Protein AF-A0A2S9FYB4-F1 (afdb_monomer_lite)

Structure (mmCIF, N/CA/C/O backbone):
data_AF-A0A2S9FYB4-F1
#
_entry.id   AF-A0A2S9FYB4-F1
#
loop_
_atom_site.group_PDB
_atom_site.id
_atom_site.type_symbol
_atom_site.label_atom_id
_atom_site.label_alt_id
_atom_site.label_comp_id
_atom_site.label_asym_id
_atom_site.label_entity_id
_atom_site.label_seq_id
_atom_site.pdbx_PDB_ins_code
_atom_site.Cartn_x
_atom_site.Cartn_y
_atom_site.Cartn_z
_atom_site.occupancy
_atom_site.B_iso_or_equiv
_atom_site.auth_seq_id
_atom_site.auth_comp_id
_atom_site.auth_asym_id
_atom_site.auth_atom_id
_atom_site.pdbx_PDB_model_num
ATOM 1 N N . VAL A 1 1 ? -5.742 9.492 -4.234 1.00 86.88 1 VAL A N 1
ATOM 2 C CA . VAL A 1 1 ? -5.686 9.784 -2.781 1.00 86.88 1 VAL A CA 1
ATOM 3 C C . VAL A 1 1 ? -6.895 10.607 -2.355 1.00 86.88 1 VAL A C 1
ATOM 5 O O . VAL A 1 1 ? -7.692 10.070 -1.605 1.00 86.88 1 VAL A O 1
ATOM 8 N N . THR A 1 2 ? -7.103 11.814 -2.899 1.00 90.75 2 THR A N 1
ATOM 9 C CA . THR A 1 2 ? -8.240 12.704 -2.567 1.00 90.75 2 THR A CA 1
ATOM 10 C C . THR A 1 2 ? -9.601 12.006 -2.579 1.00 90.75 2 THR A C 1
ATOM 12 O O . THR A 1 2 ? -10.255 11.969 -1.549 1.00 90.75 2 THR A O 1
ATOM 15 N N . ALA A 1 3 ? -9.961 11.327 -3.674 1.00 92.62 3 ALA A N 1
ATOM 16 C CA . ALA A 1 3 ? -11.245 10.624 -3.772 1.00 92.62 3 ALA A CA 1
ATOM 17 C C . ALA A 1 3 ? -11.463 9.533 -2.697 1.00 92.62 3 ALA A C 1
ATOM 19 O O . ALA A 1 3 ? -12.594 9.283 -2.301 1.00 92.62 3 ALA A O 1
ATOM 20 N N . LEU A 1 4 ? -10.397 8.880 -2.209 1.00 94.12 4 LEU A N 1
ATOM 21 C CA . LEU A 1 4 ? -10.512 7.897 -1.121 1.00 94.12 4 LEU A CA 1
ATOM 22 C C . LEU A 1 4 ? -10.772 8.591 0.221 1.00 94.12 4 LEU A C 1
ATOM 24 O O . LEU A 1 4 ? -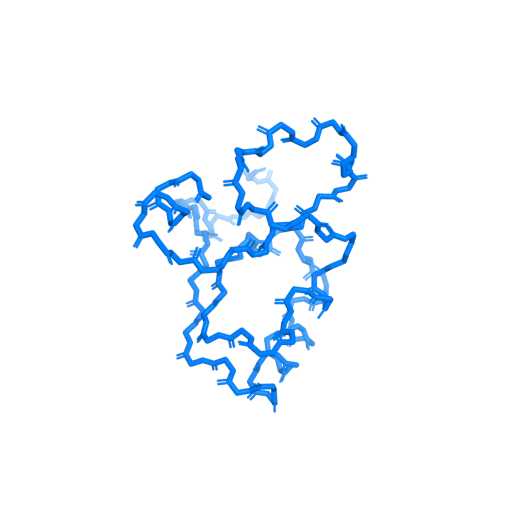11.611 8.132 0.990 1.00 94.12 4 LEU A O 1
ATOM 28 N N . ALA A 1 5 ? -10.079 9.702 0.479 1.00 93.81 5 ALA A N 1
ATOM 29 C CA . ALA A 1 5 ? -10.276 10.497 1.686 1.00 93.81 5 ALA A CA 1
ATOM 30 C C . ALA A 1 5 ? -11.673 11.148 1.712 1.00 93.81 5 ALA A C 1
ATOM 32 O O . ALA A 1 5 ? -12.357 11.091 2.728 1.00 93.81 5 ALA A O 1
ATOM 33 N N . GLU A 1 6 ? -12.142 11.685 0.582 1.00 92.81 6 GLU A N 1
ATOM 34 C CA . GLU A 1 6 ? -13.495 12.246 0.430 1.00 92.81 6 GLU A CA 1
ATOM 35 C C . GLU A 1 6 ? -14.596 11.192 0.612 1.00 92.81 6 GLU A C 1
ATOM 37 O O . GLU A 1 6 ? -15.670 11.500 1.121 1.00 92.81 6 GLU A O 1
ATOM 42 N N . ALA A 1 7 ? -14.318 9.934 0.260 1.00 94.19 7 ALA A N 1
ATOM 43 C CA . ALA A 1 7 ? -15.204 8.803 0.527 1.00 94.19 7 ALA A CA 1
ATOM 44 C C . ALA A 1 7 ? -15.168 8.318 1.994 1.00 94.19 7 ALA A C 1
ATOM 46 O O . ALA A 1 7 ? -15.828 7.334 2.326 1.00 94.19 7 ALA A O 1
ATOM 47 N N . GLY A 1 8 ? -14.398 8.973 2.871 1.00 94.44 8 GLY A N 1
ATOM 48 C CA . GLY A 1 8 ? -14.296 8.645 4.295 1.00 94.44 8 GLY A CA 1
ATOM 49 C C . GLY A 1 8 ? -13.348 7.490 4.626 1.00 94.44 8 GLY A C 1
ATOM 50 O O . GLY A 1 8 ? -13.378 6.982 5.746 1.00 94.44 8 GLY A O 1
ATOM 51 N N . ALA A 1 9 ? -12.505 7.050 3.685 1.00 95.25 9 ALA A N 1
ATOM 52 C CA . ALA A 1 9 ? -11.492 6.041 3.978 1.00 95.25 9 ALA A CA 1
ATOM 53 C C . ALA A 1 9 ? -10.350 6.631 4.822 1.00 95.25 9 ALA A C 1
ATOM 55 O O . ALA A 1 9 ? -9.930 7.768 4.612 1.00 95.25 9 ALA A O 1
ATOM 56 N N . SER A 1 10 ? -9.785 5.825 5.726 1.00 95.88 10 SER A N 1
ATOM 57 C CA . SER A 1 10 ? -8.487 6.129 6.335 1.00 95.88 10 SER A CA 1
ATOM 58 C C . SER A 1 10 ? -7.390 5.881 5.298 1.00 95.88 10 SER A C 1
ATOM 60 O O . SER A 1 10 ? -7.266 4.767 4.781 1.00 95.88 10 SER A O 1
ATOM 62 N N . VAL A 1 11 ? -6.634 6.922 4.938 1.00 96.50 11 VAL A N 1
ATOM 63 C CA . VAL A 1 11 ? -5.649 6.858 3.851 1.00 96.50 11 VAL A CA 1
ATOM 64 C C . VAL A 1 11 ? -4.259 7.194 4.367 1.00 96.50 11 VAL A C 1
ATOM 66 O O . VAL A 1 11 ? -4.032 8.293 4.865 1.00 96.50 11 VAL A O 1
ATOM 69 N N . ARG A 1 12 ? -3.314 6.277 4.143 1.00 97.06 12 ARG A N 1
ATOM 70 C CA . ARG A 1 12 ? -1.875 6.537 4.255 1.00 97.06 12 ARG A CA 1
ATOM 71 C C . ARG A 1 12 ? -1.264 6.702 2.873 1.00 97.06 12 ARG A C 1
ATOM 73 O O . ARG A 1 12 ? -1.441 5.843 2.009 1.00 97.06 12 ARG A O 1
ATOM 80 N N . ALA A 1 13 ? -0.545 7.797 2.662 1.00 96.25 13 ALA A N 1
ATOM 81 C CA . ALA A 1 13 ? 0.142 8.101 1.416 1.00 96.25 13 ALA A CA 1
ATOM 82 C C . ALA A 1 13 ? 1.652 8.198 1.646 1.00 96.25 13 ALA A C 1
ATOM 84 O O . ALA A 1 13 ? 2.125 8.971 2.477 1.00 96.25 13 ALA A O 1
ATOM 85 N N . VAL A 1 14 ? 2.414 7.418 0.881 1.00 95.06 14 VAL A N 1
ATOM 86 C CA . VAL A 1 14 ? 3.878 7.437 0.944 1.00 95.06 14 VAL A CA 1
ATOM 87 C C . VAL A 1 14 ? 4.395 8.651 0.182 1.00 95.06 14 VAL A C 1
ATOM 89 O O . VAL A 1 14 ? 4.049 8.848 -0.984 1.00 95.06 14 VAL A O 1
ATOM 92 N N . SER A 1 15 ? 5.257 9.446 0.812 1.00 93.56 15 SER A N 1
ATOM 93 C CA . SER A 1 15 ? 5.958 10.543 0.145 1.00 93.56 15 SER A CA 1
ATOM 94 C C . SER A 1 15 ? 7.415 10.610 0.579 1.00 93.56 15 SER A C 1
ATOM 96 O O . SER A 1 15 ? 7.732 10.567 1.764 1.00 93.56 15 SER A O 1
ATOM 98 N N . ARG A 1 16 ? 8.308 10.816 -0.395 1.00 91.12 16 ARG A N 1
ATOM 99 C CA . ARG A 1 16 ? 9.719 11.155 -0.136 1.00 91.12 16 ARG A CA 1
ATOM 100 C C . ARG A 1 16 ? 9.886 12.572 0.425 1.00 91.12 16 ARG A C 1
ATOM 102 O O . ARG A 1 16 ? 10.955 12.914 0.912 1.00 91.12 16 ARG A O 1
ATOM 109 N N . GLN A 1 17 ? 8.848 13.402 0.326 1.00 93.31 17 GLN A N 1
ATOM 110 C CA . GLN A 1 17 ? 8.830 14.792 0.773 1.00 93.31 17 GLN A CA 1
ATOM 111 C C . GLN A 1 17 ? 7.568 15.035 1.617 1.00 93.31 17 GLN A C 1
ATOM 113 O O . GLN A 1 17 ? 6.619 15.662 1.144 1.00 93.31 17 GLN A O 1
ATOM 118 N N . PRO A 1 18 ? 7.499 14.495 2.847 1.00 90.56 18 PRO A N 1
ATOM 119 C CA . PRO A 1 18 ? 6.264 14.489 3.630 1.00 90.56 18 PRO A CA 1
ATOM 120 C C . PRO A 1 18 ? 5.743 15.898 3.943 1.00 90.56 18 PRO A C 1
ATOM 122 O O . PRO A 1 18 ? 4.544 16.143 3.860 1.00 90.56 18 PRO A O 1
ATOM 125 N N . HIS A 1 19 ? 6.642 16.850 4.209 1.00 89.75 19 HIS A N 1
ATOM 126 C CA . HIS A 1 19 ? 6.287 18.230 4.561 1.00 89.75 19 HIS A CA 1
ATOM 127 C C . HIS A 1 19 ? 5.706 19.048 3.399 1.00 89.75 19 HIS A C 1
ATOM 129 O O . HIS A 1 19 ? 5.027 20.042 3.635 1.00 89.75 19 HIS A O 1
ATOM 135 N N . THR A 1 20 ? 5.964 18.646 2.153 1.00 93.88 20 THR A N 1
ATOM 136 C CA . THR A 1 20 ? 5.521 19.364 0.946 1.00 93.88 20 THR A CA 1
ATOM 137 C C . THR A 1 20 ? 4.617 18.510 0.060 1.00 93.88 20 THR A C 1
ATOM 139 O O . THR A 1 20 ? 4.374 18.864 -1.089 1.00 93.88 20 THR A O 1
ATOM 142 N N . ALA A 1 21 ? 4.111 17.384 0.572 1.00 91.12 21 ALA A N 1
ATOM 143 C CA . ALA A 1 21 ? 3.344 16.420 -0.215 1.00 91.12 21 ALA A CA 1
ATOM 144 C C . ALA A 1 21 ? 1.974 16.951 -0.684 1.00 91.12 21 ALA A C 1
ATOM 146 O O . ALA A 1 21 ? 1.400 16.409 -1.625 1.00 91.12 21 ALA A O 1
ATOM 147 N N . GLY A 1 22 ? 1.449 17.999 -0.038 1.00 92.94 22 GLY A N 1
ATOM 148 C CA . GLY A 1 22 ? 0.232 18.695 -0.473 1.00 92.94 22 GLY A CA 1
ATOM 149 C C .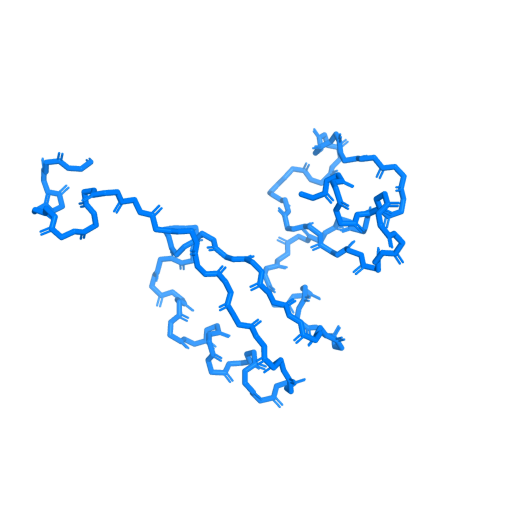 GLY A 1 22 ? -1.049 17.859 -0.398 1.00 92.94 22 GLY A C 1
ATOM 150 O O . GLY A 1 22 ? -2.027 18.188 -1.067 1.00 92.94 22 GLY A O 1
ATOM 151 N N . PHE A 1 23 ? -1.059 16.770 0.376 1.00 92.88 23 PHE A N 1
ATOM 152 C CA . PHE A 1 23 ? -2.264 15.968 0.568 1.00 92.88 23 PHE A CA 1
ATOM 153 C C . PHE A 1 23 ? -3.300 16.716 1.418 1.00 92.88 23 PHE A C 1
ATOM 155 O O . PHE A 1 23 ? -2.953 17.487 2.312 1.00 92.88 23 PHE A O 1
ATOM 162 N N . GLY A 1 24 ? -4.580 16.487 1.116 1.00 88.31 24 GLY A N 1
ATOM 163 C CA . GLY A 1 24 ? -5.696 17.082 1.848 1.00 88.31 24 GLY A CA 1
ATOM 164 C C . GLY A 1 24 ? -5.826 16.564 3.289 1.00 88.31 24 GLY A C 1
ATOM 165 O O . GLY A 1 24 ? -5.145 15.609 3.676 1.00 88.31 24 GLY A O 1
ATOM 166 N N . PRO A 1 25 ? -6.718 17.170 4.093 1.00 86.06 25 PRO A N 1
ATOM 167 C CA . PRO A 1 25 ? -6.969 16.731 5.464 1.00 86.06 25 PRO A CA 1
ATOM 168 C C . PRO A 1 25 ? -7.427 15.265 5.510 1.00 86.06 25 PRO A C 1
ATOM 170 O O . PRO A 1 25 ? -8.120 14.791 4.612 1.00 86.06 25 PRO A O 1
ATOM 173 N N . GLY A 1 26 ? -7.039 14.547 6.566 1.00 85.94 26 GLY A N 1
ATOM 174 C CA . GLY A 1 26 ? -7.391 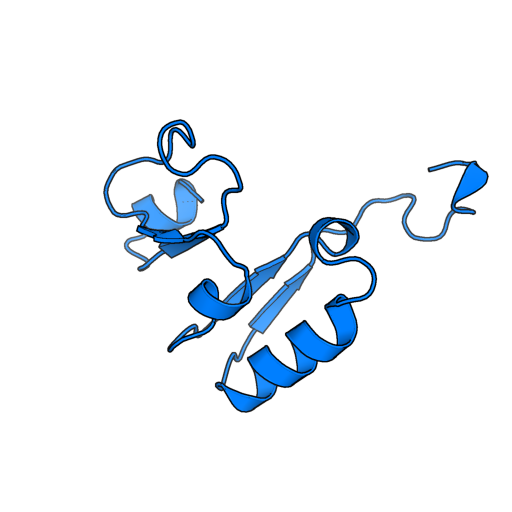13.133 6.756 1.00 85.94 26 GLY A CA 1
ATOM 175 C C . GLY A 1 26 ? -6.495 12.131 6.016 1.00 85.94 26 GLY A C 1
ATOM 176 O O . GLY A 1 26 ? -6.685 10.928 6.175 1.00 85.94 26 GLY A O 1
ATOM 177 N N . VAL A 1 27 ? -5.503 12.600 5.249 1.00 95.69 27 VAL A N 1
ATOM 178 C CA . VAL A 1 27 ? -4.446 11.751 4.682 1.00 95.69 27 VAL A CA 1
ATOM 179 C C . VAL A 1 27 ? -3.239 11.755 5.615 1.00 95.69 27 VAL A C 1
ATOM 181 O O . VAL A 1 27 ? -2.617 12.792 5.840 1.00 95.69 27 VAL A O 1
ATOM 184 N N . GLU A 1 28 ? -2.878 10.586 6.127 1.00 95.62 28 GLU A N 1
ATOM 185 C CA . GLU A 1 28 ? -1.637 10.392 6.869 1.00 95.62 28 GLU A CA 1
ATOM 186 C C . GLU A 1 28 ? -0.473 10.238 5.883 1.00 95.62 28 GLU A C 1
ATOM 188 O O . GLU A 1 28 ? -0.518 9.418 4.964 1.00 95.62 28 GLU A O 1
ATOM 193 N N . VAL A 1 29 ? 0.581 11.035 6.053 1.00 96.19 29 VAL A N 1
ATOM 194 C CA . VAL A 1 29 ? 1.763 10.971 5.188 1.00 96.19 29 VAL A CA 1
ATOM 195 C C . VAL A 1 29 ? 2.835 10.132 5.859 1.00 96.19 29 VAL A C 1
ATOM 197 O O . VAL A 1 29 ? 3.300 10.477 6.942 1.00 96.19 29 VAL A O 1
ATOM 200 N N . VAL A 1 30 ? 3.250 9.056 5.197 1.00 94.94 30 VAL A N 1
ATOM 201 C CA . VAL A 1 30 ? 4.284 8.140 5.694 1.00 94.94 30 VAL A CA 1
ATOM 202 C C . VAL A 1 30 ? 5.547 8.229 4.840 1.00 94.94 30 VAL A C 1
ATOM 204 O O . VAL A 1 30 ? 5.501 8.571 3.654 1.00 94.94 30 VAL A O 1
ATOM 207 N N . THR A 1 31 ? 6.696 7.936 5.442 1.00 91.81 31 THR A N 1
ATOM 208 C CA . THR A 1 31 ? 8.015 8.081 4.805 1.00 91.81 31 THR A CA 1
ATOM 209 C C . THR A 1 31 ? 8.499 6.807 4.119 1.00 91.81 31 THR A C 1
ATOM 211 O O . THR A 1 31 ? 9.378 6.885 3.261 1.00 91.81 31 THR A O 1
ATOM 214 N N . SER A 1 32 ? 7.914 5.647 4.433 1.00 91.69 32 SER A N 1
ATOM 215 C CA . SER A 1 32 ? 8.217 4.385 3.759 1.00 91.69 32 SER A CA 1
ATOM 216 C C . SER A 1 32 ? 6.960 3.625 3.342 1.00 91.69 32 SER A C 1
ATOM 218 O O . SER A 1 32 ? 5.885 3.761 3.928 1.00 91.69 32 SER A O 1
ATOM 220 N N . ALA A 1 33 ? 7.100 2.781 2.317 1.00 92.50 33 ALA A N 1
ATOM 221 C CA . ALA A 1 33 ? 6.014 1.915 1.872 1.00 92.50 33 ALA A CA 1
ATOM 222 C C . ALA A 1 33 ? 5.615 0.891 2.946 1.00 92.50 33 ALA A C 1
ATOM 224 O O . ALA A 1 33 ? 4.432 0.584 3.081 1.00 92.50 33 ALA A O 1
ATOM 225 N N . ARG A 1 34 ? 6.579 0.396 3.738 1.00 92.44 34 ARG A N 1
ATOM 226 C CA . ARG A 1 34 ? 6.311 -0.577 4.807 1.00 92.44 34 ARG A CA 1
ATOM 227 C C . ARG A 1 34 ? 5.479 0.023 5.938 1.00 92.44 34 ARG A C 1
ATOM 229 O O . ARG A 1 34 ? 4.580 -0.659 6.418 1.00 92.44 34 ARG A O 1
ATOM 236 N N . ASP A 1 35 ? 5.702 1.287 6.290 1.00 92.44 35 ASP A N 1
ATOM 237 C CA . ASP A 1 35 ? 4.894 1.977 7.310 1.00 92.44 35 ASP A CA 1
ATOM 238 C C . ASP A 1 35 ? 3.423 2.094 6.882 1.00 92.44 35 ASP A C 1
ATOM 240 O O . ASP A 1 35 ? 2.514 2.027 7.706 1.00 92.44 35 ASP A O 1
ATOM 244 N N . GLY A 1 36 ? 3.170 2.188 5.572 1.00 93.12 36 GLY A N 1
ATOM 245 C CA . GLY A 1 36 ? 1.818 2.236 5.017 1.00 93.12 36 GLY A CA 1
ATOM 246 C C . GLY A 1 36 ? 1.021 0.930 5.141 1.00 93.12 36 GLY A C 1
ATOM 247 O O . GLY A 1 36 ? -0.208 0.975 5.021 1.00 93.12 36 GLY A O 1
ATOM 248 N N . LEU A 1 37 ? 1.682 -0.213 5.379 1.00 94.88 37 LEU A N 1
ATOM 249 C CA . LEU A 1 37 ? 1.047 -1.539 5.386 1.00 94.88 37 LEU A CA 1
ATOM 250 C C . LEU A 1 37 ? 0.288 -1.865 6.676 1.00 94.88 37 LEU A C 1
ATOM 252 O O . LEU A 1 37 ? -0.679 -2.620 6.613 1.00 94.88 37 LEU A O 1
ATOM 256 N N . SER A 1 38 ? 0.686 -1.293 7.814 1.00 90.81 38 SER A N 1
ATOM 257 C CA . SER A 1 38 ? 0.137 -1.652 9.130 1.00 90.81 38 SER A CA 1
ATOM 258 C C . SER A 1 38 ? -1.387 -1.491 9.173 1.00 90.81 38 SER A C 1
ATOM 260 O O . SER A 1 38 ? -1.880 -0.384 9.002 1.00 90.81 38 SER A O 1
ATOM 262 N N . GLU A 1 39 ? -2.164 -2.556 9.377 1.00 93.00 39 GLU A N 1
ATOM 263 C CA . GLU A 1 39 ? -3.645 -2.530 9.350 1.00 93.00 39 GLU A CA 1
ATOM 264 C C . GLU A 1 39 ? -4.274 -2.120 7.997 1.00 93.00 39 GLU A C 1
ATOM 266 O O . GLU A 1 39 ? -5.462 -1.797 7.915 1.00 93.00 39 GLU A O 1
ATOM 271 N N . ALA A 1 40 ? -3.509 -2.101 6.901 1.00 96.94 40 ALA A N 1
ATOM 272 C CA . ALA A 1 40 ? -4.053 -1.775 5.586 1.00 96.94 40 ALA A CA 1
ATOM 273 C C . ALA A 1 40 ? -4.937 -2.919 5.061 1.00 96.94 40 ALA A C 1
ATOM 275 O O . ALA A 1 40 ? -4.510 -4.065 4.950 1.00 96.94 40 ALA A O 1
ATOM 276 N N . SER A 1 41 ? -6.164 -2.605 4.643 1.00 97.19 41 SER A N 1
ATOM 277 C CA . SER A 1 41 ? -7.044 -3.579 3.978 1.00 97.19 41 SER A CA 1
ATOM 278 C C . SER A 1 41 ? -6.808 -3.658 2.464 1.00 97.19 41 SER A C 1
ATOM 280 O O . SER A 1 41 ? -7.038 -4.705 1.850 1.00 97.19 41 SER A O 1
ATOM 282 N N . ALA A 1 42 ? -6.320 -2.572 1.857 1.00 97.94 42 ALA A N 1
ATOM 283 C CA . ALA A 1 42 ? -6.006 -2.468 0.438 1.00 97.94 42 ALA A CA 1
ATOM 284 C C . ALA A 1 42 ? -4.807 -1.539 0.196 1.00 97.94 42 ALA A C 1
ATOM 286 O O . ALA A 1 42 ? -4.601 -0.581 0.938 1.00 97.94 42 ALA A O 1
ATOM 287 N N . VAL A 1 43 ? -4.052 -1.793 -0.875 1.00 97.56 43 VAL A N 1
ATOM 288 C CA . VAL A 1 43 ? -2.912 -0.967 -1.297 1.00 97.56 43 VAL A CA 1
ATOM 289 C C . VAL A 1 43 ? -3.034 -0.634 -2.779 1.00 97.56 43 VAL A C 1
ATOM 291 O O . VAL A 1 43 ? -3.223 -1.519 -3.611 1.00 97.56 43 VAL A O 1
ATOM 294 N N . PHE A 1 44 ? -2.881 0.647 -3.109 1.00 96.88 44 PHE A N 1
ATOM 295 C CA . PHE A 1 44 ? -2.587 1.098 -4.466 1.00 96.88 44 PHE A CA 1
ATOM 296 C C . PHE A 1 44 ? -1.077 1.294 -4.600 1.00 96.88 44 PHE A C 1
ATOM 298 O O . PHE A 1 44 ? -0.482 1.989 -3.776 1.00 96.88 44 PHE A O 1
ATOM 305 N N . LEU A 1 45 ? -0.457 0.703 -5.619 1.00 94.31 45 LEU A N 1
ATOM 306 C CA . LEU A 1 45 ? 0.991 0.758 -5.804 1.00 94.31 45 LEU A CA 1
ATOM 307 C C . LEU A 1 45 ? 1.374 1.094 -7.244 1.00 94.31 45 LEU A C 1
ATOM 309 O O . LEU A 1 45 ? 0.798 0.583 -8.201 1.00 94.31 45 LEU A O 1
ATOM 313 N N . ASN A 1 46 ? 2.399 1.928 -7.384 1.00 91.75 46 ASN A N 1
ATOM 314 C CA . ASN A 1 46 ? 3.159 2.051 -8.619 1.00 91.75 46 ASN A CA 1
ATOM 315 C C . ASN A 1 46 ? 4.349 1.090 -8.518 1.00 91.75 46 ASN A C 1
ATOM 317 O O . ASN A 1 46 ? 5.251 1.316 -7.712 1.00 91.75 46 ASN A O 1
ATOM 321 N N . SER A 1 47 ? 4.346 0.019 -9.313 1.00 88.88 47 SER A N 1
ATOM 322 C CA . SER A 1 47 ? 5.376 -1.029 -9.271 1.00 88.88 47 SER A CA 1
ATOM 323 C C . SER A 1 47 ? 6.783 -0.474 -9.516 1.00 88.88 47 SER A C 1
ATOM 325 O O . SER A 1 47 ? 7.724 -0.868 -8.828 1.00 88.88 47 SER A O 1
ATOM 327 N N . ARG A 1 48 ? 6.925 0.523 -10.402 1.00 87.44 48 ARG A N 1
ATOM 328 C CA . ARG A 1 48 ? 8.212 1.191 -10.667 1.00 87.44 48 ARG A CA 1
ATOM 329 C C . ARG A 1 48 ? 8.754 1.947 -9.453 1.00 87.44 48 ARG A C 1
ATOM 331 O O . ARG A 1 48 ? 9.962 2.097 -9.333 1.00 87.44 48 ARG A O 1
ATOM 338 N N . ALA A 1 49 ? 7.886 2.417 -8.556 1.00 89.69 49 ALA A N 1
ATOM 339 C CA . ALA A 1 49 ? 8.319 3.101 -7.338 1.00 89.69 49 ALA A CA 1
ATOM 340 C C . ALA A 1 49 ? 8.905 2.137 -6.291 1.00 89.69 49 ALA A C 1
ATOM 342 O O . ALA A 1 49 ? 9.643 2.584 -5.418 1.00 89.69 49 ALA A O 1
ATOM 343 N N . LEU A 1 50 ? 8.576 0.842 -6.378 1.00 91.00 50 LEU A N 1
ATOM 344 C CA . LEU A 1 50 ? 9.092 -0.208 -5.493 1.00 91.00 50 LEU A CA 1
ATOM 345 C C . LEU A 1 50 ? 10.310 -0.927 -6.091 1.00 91.00 50 LEU A C 1
ATOM 347 O O . LEU A 1 50 ? 11.166 -1.391 -5.348 1.00 91.00 50 LEU A O 1
ATOM 351 N N . GLY A 1 51 ? 10.420 -0.993 -7.421 1.00 90.25 51 GLY A N 1
ATOM 352 C CA . GLY A 1 51 ? 11.592 -1.550 -8.097 1.00 90.25 51 GLY A CA 1
ATOM 353 C C . GLY A 1 51 ? 11.898 -2.983 -7.651 1.00 90.25 51 GLY A C 1
ATOM 354 O O . GLY A 1 51 ? 11.018 -3.843 -7.674 1.00 90.25 51 GLY A O 1
ATOM 355 N N . ALA A 1 52 ? 13.143 -3.231 -7.234 1.00 93.12 52 ALA A N 1
ATOM 356 C CA . ALA A 1 52 ? 13.595 -4.543 -6.766 1.00 93.12 52 ALA A CA 1
ATOM 357 C C . ALA A 1 52 ? 12.852 -5.037 -5.508 1.00 93.12 52 ALA A C 1
ATOM 359 O O . ALA A 1 52 ? 12.716 -6.244 -5.324 1.00 93.12 52 ALA A O 1
ATOM 360 N N . ASP A 1 53 ? 12.303 -4.129 -4.697 1.00 92.69 53 ASP A N 1
ATOM 361 C CA . ASP A 1 53 ? 11.608 -4.470 -3.450 1.00 92.69 53 ASP A CA 1
ATOM 362 C C . ASP A 1 53 ? 10.148 -4.900 -3.674 1.00 92.69 53 ASP A C 1
ATOM 364 O O . ASP A 1 53 ? 9.433 -5.200 -2.716 1.00 92.69 53 ASP A O 1
ATOM 368 N N . LEU A 1 54 ? 9.663 -4.914 -4.923 1.00 94.50 54 LEU A N 1
ATOM 369 C CA . LEU A 1 54 ? 8.257 -5.183 -5.228 1.00 94.50 54 LEU A CA 1
ATOM 370 C C . LEU A 1 54 ? 7.792 -6.549 -4.706 1.00 94.50 54 LEU A C 1
ATOM 372 O O . LEU A 1 54 ? 6.728 -6.625 -4.093 1.00 94.50 54 LEU A O 1
ATOM 376 N N . ALA A 1 55 ? 8.566 -7.612 -4.939 1.00 96.00 55 ALA A N 1
ATOM 377 C CA . ALA A 1 55 ? 8.197 -8.962 -4.511 1.00 96.00 55 ALA A CA 1
ATOM 378 C C . ALA A 1 55 ? 8.096 -9.048 -2.978 1.00 96.00 55 ALA A C 1
ATOM 380 O O . ALA A 1 55 ? 7.057 -9.429 -2.438 1.00 96.00 55 ALA A O 1
ATOM 381 N N . ASP A 1 56 ? 9.126 -8.568 -2.282 1.00 96.75 56 ASP A N 1
ATOM 382 C CA . ASP A 1 56 ? 9.172 -8.530 -0.819 1.00 96.75 56 ASP A CA 1
ATOM 383 C C . ASP A 1 56 ? 8.055 -7.669 -0.216 1.00 96.75 56 ASP A C 1
ATOM 385 O O . ASP A 1 56 ? 7.542 -7.960 0.870 1.00 96.75 56 ASP A O 1
ATOM 389 N N . PHE A 1 57 ? 7.671 -6.592 -0.903 1.00 96.44 57 PHE A N 1
ATOM 390 C CA . PHE A 1 57 ? 6.561 -5.739 -0.499 1.00 96.44 57 PHE A CA 1
ATOM 391 C C . PHE A 1 57 ? 5.214 -6.458 -0.627 1.00 96.44 57 PHE A C 1
ATOM 393 O O . PHE A 1 57 ? 4.400 -6.388 0.294 1.00 96.44 57 PHE A O 1
ATOM 400 N N . VAL A 1 58 ? 4.979 -7.167 -1.736 1.00 96.75 58 VAL A N 1
ATOM 401 C CA . VAL A 1 58 ? 3.757 -7.960 -1.952 1.00 96.75 58 VAL A CA 1
ATOM 402 C C . VAL A 1 58 ? 3.635 -9.058 -0.893 1.00 96.75 58 VAL A C 1
ATOM 404 O O . VAL A 1 58 ? 2.572 -9.205 -0.284 1.00 96.75 58 VAL A O 1
ATOM 407 N N . ASP A 1 59 ? 4.729 -9.759 -0.600 1.00 97.19 59 ASP A N 1
ATOM 408 C CA . ASP A 1 59 ? 4.771 -10.780 0.448 1.00 97.19 59 ASP A CA 1
ATOM 409 C C . ASP A 1 59 ? 4.483 -10.193 1.834 1.00 97.19 59 ASP A C 1
ATOM 411 O O . ASP A 1 59 ? 3.711 -10.756 2.617 1.00 97.19 59 ASP A O 1
ATOM 415 N N . ALA A 1 60 ? 5.071 -9.037 2.148 1.00 96.75 60 ALA A N 1
ATOM 416 C CA . ALA A 1 60 ? 4.809 -8.339 3.401 1.00 96.75 60 ALA A CA 1
ATOM 417 C C . ALA A 1 60 ? 3.344 -7.895 3.513 1.00 96.75 60 ALA A C 1
ATOM 419 O O . ALA A 1 60 ? 2.730 -8.090 4.562 1.00 96.75 60 ALA A O 1
ATOM 420 N N . ALA A 1 61 ? 2.768 -7.353 2.437 1.00 97.44 61 ALA A N 1
ATOM 421 C CA . ALA A 1 61 ? 1.367 -6.951 2.387 1.00 97.44 61 ALA A CA 1
ATOM 422 C C . ALA A 1 61 ? 0.434 -8.143 2.653 1.00 97.44 61 ALA A C 1
ATOM 424 O O . ALA A 1 61 ? -0.475 -8.048 3.479 1.00 97.44 61 ALA A O 1
ATOM 425 N N . ALA A 1 62 ? 0.698 -9.291 2.022 1.00 96.38 62 ALA A N 1
ATOM 426 C CA . ALA A 1 62 ? -0.072 -10.512 2.241 1.00 96.38 62 ALA A CA 1
ATOM 427 C C . ALA A 1 62 ? 0.008 -10.992 3.701 1.00 96.38 62 ALA A C 1
ATOM 429 O O . ALA A 1 62 ? -1.020 -11.302 4.307 1.00 96.38 62 ALA A O 1
ATOM 430 N N . ARG A 1 63 ? 1.209 -10.995 4.297 1.00 96.25 63 ARG A N 1
ATOM 431 C CA . ARG A 1 63 ? 1.421 -11.382 5.706 1.00 96.25 63 ARG A CA 1
ATOM 432 C C . ARG A 1 63 ? 0.730 -10.446 6.697 1.00 96.25 63 ARG A C 1
ATOM 434 O O . ARG A 1 63 ? 0.286 -10.910 7.741 1.00 96.25 63 ARG A O 1
ATOM 441 N N . GLN A 1 64 ? 0.613 -9.161 6.369 1.00 96.06 64 GLN A N 1
ATOM 442 C CA . GLN A 1 64 ? -0.115 -8.174 7.177 1.00 96.06 64 GLN A CA 1
ATOM 443 C C . GLN A 1 64 ? -1.630 -8.176 6.923 1.00 96.06 64 GLN A C 1
ATOM 445 O O . GLN A 1 64 ? -2.363 -7.387 7.508 1.00 96.06 64 GLN A O 1
ATOM 450 N N . GLY A 1 65 ? -2.126 -9.087 6.082 1.00 96.44 65 GLY A N 1
ATOM 451 C CA . GLY A 1 65 ? -3.556 -9.293 5.889 1.00 96.44 65 GLY A CA 1
ATOM 452 C C . GLY A 1 65 ? -4.205 -8.378 4.853 1.00 96.44 65 GLY A C 1
ATOM 453 O O . GLY A 1 65 ? -5.435 -8.412 4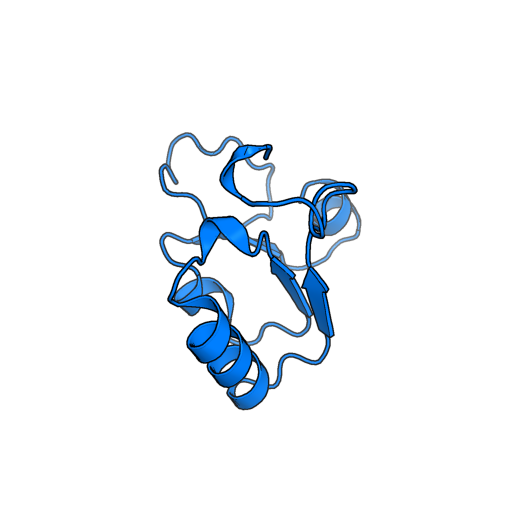.746 1.00 96.44 65 GLY A O 1
ATOM 454 N N . VAL A 1 66 ? -3.422 -7.641 4.053 1.00 98.06 66 VAL A N 1
ATOM 455 C CA . VAL A 1 66 ? -3.931 -6.856 2.918 1.00 98.06 66 VAL A CA 1
ATOM 456 C C . VAL A 1 66 ? -4.730 -7.772 1.991 1.00 98.06 66 VAL A C 1
ATOM 458 O O . VAL A 1 66 ? -4.254 -8.821 1.558 1.00 98.06 66 VAL A O 1
ATOM 461 N N . LYS A 1 67 ? -5.968 -7.382 1.676 1.00 97.75 67 LYS A N 1
ATOM 462 C CA . LYS A 1 67 ? -6.897 -8.196 0.874 1.00 97.75 67 LYS A CA 1
ATOM 463 C C . LYS A 1 67 ? -6.933 -7.802 -0.595 1.00 97.75 67 LYS A C 1
ATOM 465 O O . LYS A 1 67 ? -7.468 -8.548 -1.411 1.00 97.75 67 LYS A O 1
ATOM 470 N N . ARG A 1 68 ? -6.401 -6.628 -0.942 1.00 97.81 68 ARG A N 1
ATOM 471 C CA . ARG A 1 68 ? -6.431 -6.104 -2.309 1.00 97.81 68 ARG A CA 1
ATOM 472 C C . ARG A 1 68 ? -5.181 -5.299 -2.633 1.00 97.81 68 ARG A C 1
ATOM 474 O O . ARG A 1 68 ? -4.885 -4.321 -1.954 1.00 97.81 68 ARG A O 1
ATOM 481 N N . LEU A 1 69 ? -4.517 -5.667 -3.722 1.00 96.94 69 LEU A N 1
ATOM 482 C CA . LEU A 1 69 ? -3.465 -4.872 -4.348 1.00 96.94 69 LEU A CA 1
ATOM 483 C C . LEU A 1 69 ? -3.981 -4.342 -5.686 1.00 96.94 69 LEU A C 1
ATOM 485 O O . LEU A 1 69 ? -4.467 -5.110 -6.513 1.00 96.94 69 LEU A O 1
ATOM 489 N N . VAL A 1 70 ? -3.893 -3.031 -5.885 1.00 96.75 70 VAL A N 1
ATOM 490 C CA . VAL A 1 70 ? -4.224 -2.359 -7.144 1.00 96.75 70 VAL A CA 1
ATOM 491 C C . VAL A 1 70 ? -2.935 -1.780 -7.704 1.00 96.75 70 VAL A C 1
ATOM 493 O O . VAL A 1 70 ? -2.409 -0.799 -7.180 1.00 96.75 70 VAL A O 1
ATOM 496 N N . ALA A 1 71 ? -2.409 -2.403 -8.753 1.00 94.00 71 ALA A N 1
ATOM 497 C CA . ALA A 1 71 ? -1.209 -1.925 -9.422 1.00 94.00 71 ALA A CA 1
ATOM 498 C C . ALA A 1 71 ? -1.568 -0.896 -10.498 1.00 94.00 71 ALA A C 1
ATOM 500 O O . ALA A 1 71 ? -2.432 -1.140 -11.342 1.00 94.00 71 ALA A O 1
ATOM 501 N N . LEU A 1 72 ? -0.875 0.242 -10.492 1.00 91.50 72 LEU A N 1
ATOM 502 C CA . LEU A 1 72 ? -0.830 1.123 -11.649 1.00 91.50 72 LEU A CA 1
ATOM 503 C C . LEU A 1 72 ? -0.015 0.426 -12.738 1.00 91.50 72 LEU A C 1
ATOM 505 O O . LEU A 1 72 ? 1.197 0.266 -12.595 1.00 91.50 72 LEU A O 1
ATOM 509 N N . SER A 1 73 ? -0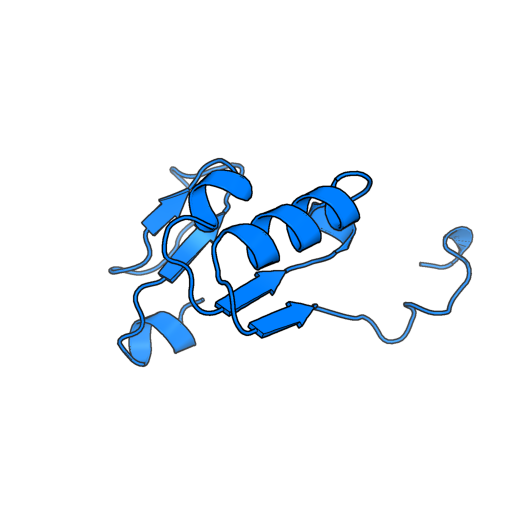.693 0.018 -13.805 1.00 87.25 73 SER A N 1
ATOM 510 C CA . SER A 1 73 ? -0.046 -0.450 -15.027 1.00 87.25 73 SER A CA 1
ATOM 511 C C . SER A 1 73 ? 0.067 0.689 -16.040 1.00 87.25 73 SER A C 1
ATOM 513 O O . SER A 1 73 ? -0.537 1.753 -15.882 1.00 87.25 73 SER A O 1
ATOM 515 N N . ALA A 1 74 ? 0.830 0.448 -17.095 1.00 85.31 74 ALA A N 1
ATOM 516 C CA . ALA A 1 74 ? 0.918 1.304 -18.262 1.00 85.31 74 ALA A CA 1
ATOM 517 C C . ALA A 1 74 ? 0.740 0.444 -19.519 1.00 85.31 74 ALA A C 1
ATOM 519 O O . ALA A 1 74 ? 1.062 -0.741 -19.509 1.00 85.31 74 ALA A O 1
ATOM 520 N N . ILE A 1 75 ? 0.214 1.025 -20.601 1.00 86.75 75 ILE A N 1
ATOM 521 C CA . ILE A 1 75 ? -0.039 0.287 -21.854 1.00 86.75 75 ILE A CA 1
ATOM 522 C C . ILE A 1 75 ? 1.244 -0.297 -22.464 1.00 86.75 75 ILE A C 1
ATOM 524 O O . ILE A 1 75 ? 1.193 -1.310 -23.146 1.00 86.75 75 ILE A O 1
ATOM 528 N N . ASN A 1 76 ? 2.386 0.322 -22.171 1.00 81.56 76 ASN A N 1
ATOM 529 C CA . ASN A 1 76 ? 3.711 -0.117 -22.584 1.00 81.56 76 ASN A CA 1
ATOM 530 C C . ASN A 1 76 ? 4.368 -1.077 -21.583 1.00 81.56 76 ASN A C 1
ATOM 532 O O . ASN A 1 76 ? 5.566 -1.298 -21.679 1.00 81.56 76 ASN A O 1
ATOM 536 N N . ALA A 1 77 ? 3.644 -1.626 -20.600 1.00 78.25 77 ALA A N 1
ATOM 537 C CA . ALA A 1 77 ? 4.237 -2.534 -19.614 1.00 78.25 77 ALA A CA 1
ATOM 538 C C . ALA A 1 77 ? 4.900 -3.764 -20.261 1.00 78.25 77 ALA A C 1
ATOM 540 O O . ALA A 1 77 ? 5.890 -4.258 -19.726 1.00 78.25 77 ALA A O 1
ATOM 541 N N . ASP A 1 78 ? 4.386 -4.196 -21.416 1.00 78.25 78 ASP A N 1
ATOM 542 C CA . ASP A 1 78 ? 4.913 -5.316 -22.202 1.00 78.25 78 ASP A CA 1
ATOM 543 C C . ASP A 1 78 ? 5.988 -4.898 -23.224 1.00 78.25 78 ASP A C 1
ATOM 545 O O . ASP A 1 78 ? 6.604 -5.759 -23.855 1.00 78.25 78 ASP A O 1
ATOM 549 N N . ASP A 1 79 ? 6.231 -3.594 -23.406 1.00 81.50 79 ASP A N 1
ATOM 550 C CA . ASP A 1 79 ? 7.289 -3.124 -24.298 1.00 81.50 79 ASP A CA 1
ATOM 551 C C . ASP A 1 79 ? 8.666 -3.457 -23.711 1.00 81.50 79 ASP A C 1
ATOM 553 O O . ASP A 1 79 ? 8.851 -3.598 -22.504 1.00 81.50 79 ASP A O 1
ATOM 557 N N . ASP A 1 80 ? 9.682 -3.530 -24.564 1.00 75.25 80 ASP A N 1
ATOM 558 C CA . ASP A 1 80 ? 11.067 -3.577 -24.098 1.00 75.25 80 ASP A CA 1
ATOM 559 C C . ASP A 1 80 ? 11.359 -2.356 -23.205 1.00 75.25 80 ASP A C 1
ATOM 561 O O . ASP A 1 80 ? 11.049 -1.227 -23.589 1.00 75.25 80 ASP A O 1
ATOM 565 N N . PHE A 1 81 ? 11.978 -2.560 -22.036 1.00 71.44 81 PHE A N 1
ATOM 566 C CA . PHE A 1 81 ? 12.348 -1.478 -21.113 1.00 71.44 81 PHE A CA 1
ATOM 567 C C . PHE A 1 81 ? 13.136 -0.346 -21.784 1.00 71.44 81 PHE A C 1
ATOM 569 O O . PHE A 1 81 ? 13.009 0.803 -21.375 1.00 71.44 81 PHE A O 1
ATOM 576 N N . SER A 1 82 ? 13.923 -0.642 -22.821 1.00 79.38 82 SER A N 1
ATOM 577 C CA . SER A 1 82 ? 14.658 0.365 -23.599 1.00 79.38 82 SER A CA 1
ATOM 578 C C . SER A 1 82 ? 13.766 1.319 -24.409 1.00 79.38 82 SER A C 1
ATOM 580 O O . SER A 1 82 ? 14.258 2.318 -24.933 1.00 79.38 82 SER A O 1
ATOM 582 N N . ARG A 1 83 ? 12.465 1.025 -24.524 1.00 68.56 83 ARG A N 1
ATOM 583 C CA . ARG A 1 83 ? 11.454 1.796 -25.267 1.00 68.56 83 ARG A CA 1
ATOM 584 C C . ARG A 1 83 ? 10.423 2.478 -24.358 1.00 68.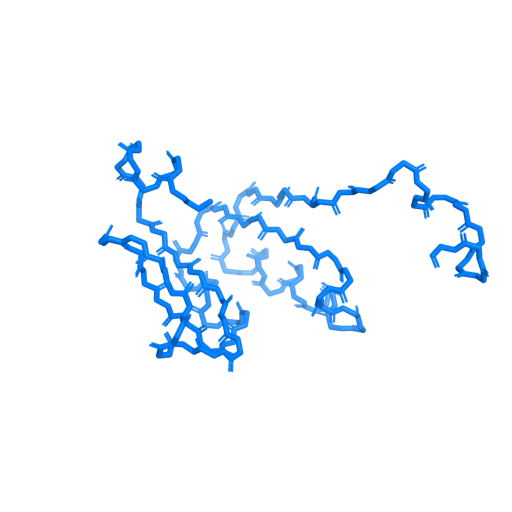56 83 ARG A C 1
ATOM 586 O O . ARG A 1 83 ? 9.519 3.134 -24.875 1.00 68.56 83 ARG A O 1
ATOM 593 N N . GLN A 1 84 ? 10.538 2.296 -23.040 1.00 60.50 84 GLN A N 1
ATOM 594 C CA . GLN A 1 84 ? 9.585 2.754 -22.022 1.00 60.50 84 GLN A CA 1
ATOM 595 C C . GLN A 1 84 ? 10.024 4.004 -21.252 1.00 60.50 84 GLN A C 1
ATOM 597 O O . GLN A 1 84 ? 11.232 4.320 -21.232 1.00 60.50 84 GLN A O 1
#

pLDDT: mean 91.54, std 6.88, range [60.5, 98.06]

Foldseek 3Di:
DVVCVVVVHQAEDEDCCQPPPPDDPNYHYDPDPLVRLAPAQEDEDAQVVCPPCNVVSVVSNVVNNHPYYHYDDDPCNVPDPVVD

Secondary structure (DSSP, 8-state):
-HHHHHTT--EEEE-SSGGG--PPTTEEEESSTTGGGTT-SEEEEEHHHHGGGHHHHHHHHHHTT--EEEEE--TTTTS-GGG-

Radius of gyration: 13.99 Å; chains: 1; bounding box: 30×31×35 Å

Sequence (84 aa):
VTALAEAGASVRAVSRQPHTAGFGPGVEVVTSARDGLSEASAVFLNSRALGADLADFVDAAARQGVKRLVALSAINADDDFSRQ